Protein AF-V9FAQ2-F1 (afdb_monomer)

Nearest PDB structures (foldseek):
  6r10-assembly1_G  TM=3.932E-01  e=2.892E+00  Thermus thermophilus HB8
  7xi6-assembly1_A  TM=5.005E-01  e=9.873E+00  Saccharolobus solfataricus
  4m4w-assembly1_K  TM=3.035E-01  e=4.546E+00  Bacillus subtilis subsp. subtilis str. 168
  8gym-assembly1_2K  TM=2.200E-01  e=2.094E+00  Tetrahymena thermophila SB210

Foldseek 3Di:
DDVVCCPDPVSVVCVPDDDDDPVVVVVVVVVVVVVVVVVCVVPDDPDWDWDWDWDDDDPDIDIDIDTHDDDDPPDD

Organism: NCBI:txid1317065

Secondary structure (DSSP, 8-state):
--HHHHH-HHHHHHTTSPP--HHHHHHHHHHHHHHHHHHHHHH--S--EEEEEEEEETTEEEEEEEEE-PPP----

pLDDT: mean 92.05, std 10.3, range [38.59, 98.31]

Solvent-accessible surface area (backbone atoms only — not comparable to full-atom values): 4943 Å² total; per-residue (Å²): 131,59,68,68,56,66,68,32,66,66,55,48,56,55,72,74,51,82,90,73,53,73,68,58,50,55,53,51,51,59,51,51,49,53,54,50,52,52,54,48,63,71,69,54,66,98,72,69,47,78,47,77,51,75,46,77,56,92,94,45,80,45,73,48,79,41,85,44,69,86,76,79,85,77,72,135

Mean predicted aligned error: 6.16 Å

Structure (mmCIF, N/CA/C/O backbone):
data_AF-V9FAQ2-F1
#
_entry.id   AF-V9FAQ2-F1
#
loop_
_atom_site.group_PDB
_atom_site.id
_atom_site.type_symbol
_atom_site.label_atom_id
_atom_site.label_alt_id
_atom_site.label_comp_id
_atom_site.label_asym_id
_atom_site.label_entity_id
_atom_site.label_seq_id
_atom_site.pdbx_PDB_ins_code
_atom_site.Cartn_x
_atom_site.Cartn_y
_atom_site.Cartn_z
_atom_site.occupancy
_atom_site.B_iso_or_equiv
_atom_site.auth_seq_id
_atom_site.auth_comp_id
_atom_site.auth_asym_id
_atom_site.auth_atom_id
_atom_site.pdbx_PDB_model_num
ATOM 1 N N . MET A 1 1 ? 16.359 -7.568 -10.941 1.00 81.81 1 MET A N 1
ATOM 2 C CA . MET A 1 1 ? 15.007 -8.107 -10.731 1.00 81.81 1 MET A CA 1
ATOM 3 C C . MET A 1 1 ? 15.182 -9.411 -9.972 1.00 81.81 1 MET A C 1
ATOM 5 O O . MET A 1 1 ? 15.979 -10.219 -10.446 1.00 81.81 1 MET A O 1
ATOM 9 N N . PRO A 1 2 ? 14.594 -9.564 -8.777 1.00 91.75 2 PRO A N 1
ATOM 10 C CA . PRO A 1 2 ? 14.580 -10.834 -8.054 1.00 91.75 2 PRO A CA 1
ATOM 11 C C . PRO A 1 2 ? 13.965 -11.946 -8.914 1.00 91.75 2 PRO A C 1
ATOM 13 O O . PRO A 1 2 ? 13.136 -11.664 -9.780 1.00 91.75 2 PRO A O 1
ATOM 16 N N . ILE A 1 3 ? 14.368 -13.199 -8.694 1.00 92.94 3 ILE A 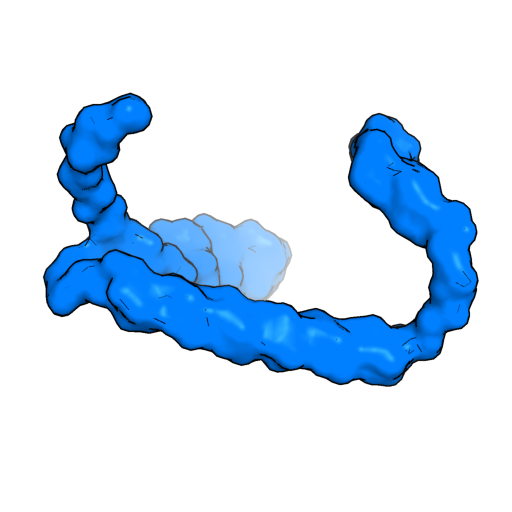N 1
ATOM 17 C CA . ILE A 1 3 ? 13.831 -14.342 -9.456 1.00 92.94 3 ILE A CA 1
ATOM 18 C C . ILE A 1 3 ? 12.337 -14.510 -9.154 1.00 92.94 3 ILE A C 1
ATOM 20 O O . ILE A 1 3 ? 11.542 -14.747 -10.057 1.00 92.94 3 ILE A O 1
ATOM 24 N N . GLU A 1 4 ? 11.943 -14.254 -7.910 1.00 94.56 4 GLU A N 1
ATOM 25 C CA . GLU A 1 4 ? 10.566 -14.319 -7.425 1.00 94.56 4 GLU A CA 1
ATOM 26 C C . GLU A 1 4 ? 9.640 -13.345 -8.171 1.00 94.56 4 GLU A C 1
ATOM 28 O O . GLU A 1 4 ? 8.474 -13.649 -8.418 1.00 94.56 4 GLU A O 1
ATOM 33 N N . GLU A 1 5 ? 10.157 -12.183 -8.579 1.00 92.62 5 GLU A N 1
ATOM 34 C CA . GLU A 1 5 ? 9.411 -11.202 -9.372 1.00 92.62 5 GLU A CA 1
ATOM 35 C C . GLU A 1 5 ? 9.209 -11.681 -10.821 1.00 92.62 5 GLU A C 1
ATOM 37 O O . GLU A 1 5 ? 8.146 -11.461 -11.399 1.00 92.62 5 GLU A O 1
ATOM 42 N N . VAL A 1 6 ? 10.198 -12.375 -11.398 1.00 90.44 6 VAL A N 1
ATOM 43 C CA . VAL A 1 6 ? 10.119 -12.959 -12.752 1.00 90.44 6 VAL A CA 1
ATOM 44 C C . VAL A 1 6 ? 9.159 -14.151 -12.795 1.00 90.44 6 VAL A C 1
ATOM 46 O O . VAL A 1 6 ? 8.500 -14.375 -13.818 1.00 90.44 6 VAL A O 1
ATOM 49 N N . ASP A 1 7 ? 9.089 -14.914 -11.702 1.00 94.81 7 ASP A N 1
ATOM 50 C CA . ASP A 1 7 ? 8.232 -16.093 -11.558 1.00 94.81 7 ASP A CA 1
ATOM 51 C C . 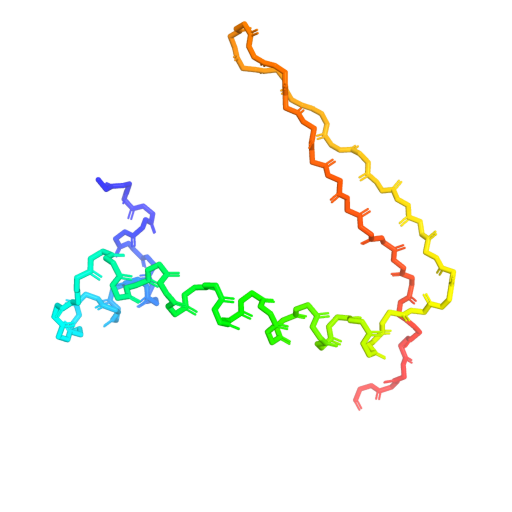ASP A 1 7 ? 6.781 -15.775 -11.203 1.00 94.81 7 ASP A C 1
ATOM 53 O O . ASP A 1 7 ? 5.889 -16.563 -11.525 1.00 94.81 7 ASP A O 1
ATOM 57 N N . ASN A 1 8 ? 6.518 -14.590 -10.649 1.00 94.75 8 ASN A N 1
ATOM 58 C CA . ASN A 1 8 ? 5.167 -14.117 -10.399 1.00 94.75 8 ASN A CA 1
ATOM 59 C C . ASN A 1 8 ? 4.380 -13.931 -11.715 1.00 94.75 8 ASN A C 1
ATOM 61 O O . ASN A 1 8 ? 4.745 -13.132 -12.583 1.00 94.75 8 ASN A O 1
ATOM 65 N N . GLU A 1 9 ? 3.262 -14.650 -11.855 1.00 95.31 9 GLU A N 1
ATOM 66 C CA . GLU A 1 9 ? 2.438 -14.634 -13.071 1.00 95.31 9 GLU A CA 1
ATOM 67 C C . GLU A 1 9 ? 1.882 -13.246 -13.405 1.00 95.31 9 GLU A C 1
ATOM 69 O O . GLU A 1 9 ? 1.841 -12.865 -14.577 1.00 95.31 9 GLU A O 1
ATOM 74 N N . VAL A 1 10 ? 1.499 -12.472 -12.385 1.00 93.69 10 VAL A N 1
ATOM 75 C CA . VAL A 1 10 ? 0.950 -11.123 -12.551 1.00 93.69 10 VAL A CA 1
ATOM 76 C C . VAL A 1 10 ? 2.031 -10.185 -13.077 1.00 93.69 10 VAL A C 1
ATOM 78 O O . VAL A 1 10 ? 1.821 -9.520 -14.093 1.00 93.69 10 VAL A O 1
ATOM 81 N N . THR A 1 11 ? 3.217 -10.185 -12.466 1.00 92.00 11 THR A N 1
ATOM 82 C CA . THR A 1 11 ? 4.344 -9.368 -12.936 1.00 92.00 11 THR A CA 1
ATOM 83 C C . THR A 1 11 ? 4.752 -9.744 -14.359 1.00 92.00 11 THR A C 1
ATOM 85 O O . THR A 1 11 ? 4.958 -8.880 -15.218 1.00 92.00 11 THR A O 1
ATOM 88 N N . ARG A 1 12 ? 4.784 -11.046 -14.666 1.00 91.88 12 ARG A N 1
ATOM 89 C CA . ARG A 1 12 ? 5.065 -11.537 -16.017 1.00 91.88 12 ARG A CA 1
ATOM 90 C C . ARG A 1 12 ? 4.012 -11.083 -17.025 1.00 91.88 12 ARG A C 1
ATOM 92 O O . ARG A 1 12 ? 4.371 -10.712 -18.143 1.00 91.88 12 ARG A O 1
ATOM 99 N N . ALA A 1 13 ? 2.733 -11.076 -16.662 1.00 93.69 13 ALA A N 1
ATOM 100 C CA . ALA A 1 13 ? 1.669 -10.572 -17.526 1.00 93.69 13 ALA A CA 1
ATOM 101 C C . ALA A 1 13 ? 1.817 -9.064 -17.793 1.00 93.69 13 ALA A C 1
ATOM 103 O O . ALA A 1 13 ? 1.679 -8.636 -18.942 1.00 93.69 13 ALA A O 1
ATOM 104 N N . MET A 1 14 ? 2.184 -8.278 -16.774 1.00 90.88 14 MET A N 1
ATOM 105 C CA . MET A 1 14 ? 2.437 -6.837 -16.903 1.00 90.88 14 MET A CA 1
ATOM 106 C C . MET A 1 14 ? 3.608 -6.518 -17.840 1.00 90.88 14 MET A C 1
ATOM 108 O O . MET A 1 14 ? 3.573 -5.498 -18.525 1.00 90.88 14 MET A O 1
ATOM 112 N N . SER A 1 15 ? 4.611 -7.399 -17.952 1.00 89.12 15 SER A N 1
ATOM 113 C CA . SER A 1 15 ? 5.747 -7.200 -18.873 1.00 89.12 15 SER A CA 1
ATOM 114 C C . SER A 1 15 ? 5.343 -7.066 -20.351 1.00 89.12 15 SER A C 1
ATOM 116 O O . SER A 1 15 ? 6.108 -6.542 -21.158 1.00 89.12 15 SER A O 1
ATOM 118 N N . ARG A 1 16 ? 4.138 -7.530 -20.712 1.00 91.19 16 ARG A N 1
ATOM 119 C CA . ARG A 1 16 ? 3.583 -7.465 -22.073 1.00 91.19 16 ARG A CA 1
ATOM 120 C C . ARG A 1 16 ? 2.812 -6.174 -22.355 1.00 91.19 16 ARG A C 1
ATOM 122 O O . ARG A 1 16 ? 2.342 -5.989 -23.475 1.00 91.19 16 ARG A O 1
ATOM 129 N N . TRP A 1 17 ? 2.613 -5.316 -21.357 1.00 91.94 17 TRP A N 1
ATOM 130 C CA . TRP A 1 17 ? 1.885 -4.062 -21.526 1.00 91.94 17 TRP A CA 1
ATOM 131 C C . TRP A 1 17 ? 2.712 -3.034 -22.292 1.00 91.94 17 TRP A C 1
ATOM 133 O O . TRP A 1 17 ? 3.943 -3.072 -22.311 1.00 91.94 17 TRP A O 1
ATOM 143 N N . ASN A 1 18 ? 2.021 -2.075 -22.907 1.00 95.88 18 ASN A N 1
ATOM 144 C CA . ASN A 1 18 ? 2.701 -0.942 -23.515 1.00 95.88 18 ASN A CA 1
ATOM 145 C C . ASN A 1 18 ? 3.476 -0.165 -22.439 1.00 95.88 18 ASN A C 1
ATOM 147 O O . ASN A 1 18 ? 2.935 0.078 -21.355 1.00 95.88 18 ASN A O 1
ATOM 151 N N . PRO A 1 19 ? 4.716 0.260 -22.730 1.00 93.50 19 PRO A N 1
ATOM 152 C CA . PRO A 1 19 ? 5.510 1.006 -21.771 1.00 93.50 19 PRO A CA 1
ATOM 153 C C . PRO A 1 19 ? 4.817 2.322 -21.408 1.00 93.50 19 PRO A C 1
ATOM 155 O O . PRO A 1 19 ? 4.307 3.045 -22.266 1.00 93.50 19 PRO A O 1
ATOM 158 N N . VAL A 1 20 ? 4.839 2.652 -20.119 1.00 94.88 20 VAL A N 1
ATOM 159 C CA . VAL A 1 20 ? 4.339 3.920 -19.578 1.00 94.88 20 VAL A CA 1
ATOM 160 C C . VAL A 1 20 ? 5.479 4.698 -18.935 1.00 94.88 20 VAL A C 1
ATOM 162 O O . VAL A 1 20 ? 6.446 4.124 -18.435 1.00 94.88 20 VAL A O 1
ATOM 165 N N . SER A 1 21 ? 5.377 6.028 -18.927 1.00 97.00 21 SER A N 1
ATOM 166 C CA . SER A 1 21 ? 6.362 6.847 -18.218 1.00 97.00 21 SER A CA 1
ATOM 167 C C . SER A 1 21 ? 6.236 6.657 -16.704 1.00 97.00 21 SER A C 1
ATOM 169 O O . SER A 1 21 ? 5.132 6.487 -16.180 1.00 97.00 21 SER A O 1
ATOM 171 N N . SER A 1 22 ? 7.348 6.781 -15.977 1.00 96.62 22 SER A N 1
ATOM 172 C CA . SER A 1 22 ? 7.344 6.750 -14.507 1.00 96.62 22 SER A CA 1
ATOM 173 C C . SER A 1 22 ? 6.442 7.834 -13.903 1.00 96.62 22 SER A C 1
ATOM 175 O O . SER A 1 22 ? 5.805 7.611 -12.876 1.00 96.62 22 SER A O 1
ATOM 177 N N . LYS A 1 23 ? 6.329 8.994 -14.565 1.00 98.00 23 LYS A N 1
ATOM 178 C CA . LYS A 1 23 ? 5.415 10.078 -14.181 1.00 98.00 23 LYS A CA 1
ATOM 179 C C . LYS A 1 23 ? 3.952 9.647 -14.296 1.00 98.00 23 LYS A C 1
ATOM 181 O O . LYS A 1 23 ? 3.167 9.904 -13.388 1.00 98.00 23 LYS A O 1
ATOM 186 N N . THR A 1 24 ? 3.596 8.998 -15.402 1.00 97.25 24 THR A N 1
ATOM 187 C 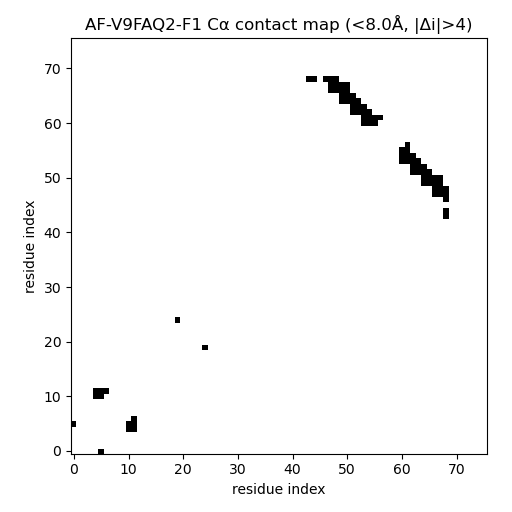CA . THR A 1 24 ? 2.246 8.473 -15.631 1.00 97.25 24 THR A CA 1
ATOM 188 C C . THR A 1 24 ? 1.912 7.386 -14.615 1.00 97.25 24 THR A C 1
ATOM 190 O O . THR A 1 24 ? 0.848 7.445 -14.008 1.00 97.25 24 THR A O 1
ATOM 193 N N . LEU A 1 25 ? 2.834 6.448 -14.376 1.00 95.75 25 LEU A N 1
ATOM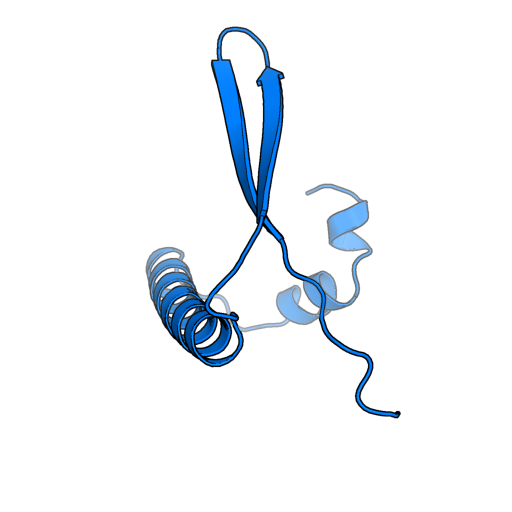 194 C CA . LEU A 1 25 ? 2.648 5.375 -13.400 1.00 95.75 25 LEU A CA 1
ATOM 195 C C . LEU A 1 25 ? 2.398 5.928 -11.990 1.00 95.75 25 LEU A C 1
ATOM 197 O O . LEU A 1 25 ? 1.388 5.597 -11.382 1.00 95.75 25 LEU A O 1
ATOM 201 N N . LYS A 1 26 ? 3.249 6.845 -11.510 1.00 97.75 26 LYS A N 1
ATOM 202 C CA . LYS A 1 26 ? 3.078 7.491 -10.196 1.00 97.75 26 LYS A CA 1
ATOM 203 C C . LYS A 1 26 ? 1.740 8.216 -10.064 1.00 97.75 26 LYS A C 1
ATOM 205 O O . LYS A 1 26 ? 1.114 8.150 -9.014 1.00 97.75 26 LYS A O 1
ATOM 210 N N . LYS A 1 27 ? 1.286 8.885 -11.131 1.00 98.06 27 LYS A N 1
ATOM 211 C CA . LYS A 1 27 ? -0.028 9.538 -11.144 1.00 98.06 27 LYS A CA 1
ATOM 212 C C . LYS A 1 27 ? -1.152 8.522 -10.936 1.00 98.06 27 LYS A C 1
ATOM 214 O O . LYS A 1 27 ? -2.049 8.790 -10.149 1.00 98.06 27 LYS A O 1
ATOM 219 N N . TYR A 1 28 ? -1.115 7.387 -11.632 1.00 97.25 28 TYR A N 1
ATOM 220 C CA . TYR A 1 28 ? -2.138 6.354 -11.467 1.00 97.25 28 TYR A CA 1
ATOM 221 C C . TYR A 1 28 ? -2.064 5.664 -10.106 1.00 97.25 28 TYR A C 1
ATOM 223 O O . TYR A 1 28 ? -3.111 5.423 -9.523 1.00 97.25 28 TYR A O 1
ATOM 231 N N . MET A 1 29 ? -0.868 5.422 -9.562 1.00 97.88 29 MET A N 1
ATOM 232 C CA . MET A 1 29 ? -0.720 4.878 -8.206 1.00 97.88 29 MET A CA 1
ATOM 233 C C . MET A 1 29 ? -1.390 5.775 -7.159 1.00 97.88 29 MET A C 1
ATOM 235 O O . MET A 1 29 ? -2.144 5.265 -6.345 1.00 97.88 29 MET A O 1
ATOM 239 N N . ALA A 1 30 ? -1.211 7.098 -7.242 1.00 98.06 30 ALA A N 1
ATOM 240 C CA . ALA A 1 30 ? -1.870 8.044 -6.336 1.00 98.06 30 ALA A CA 1
ATOM 241 C C . ALA A 1 30 ? -3.400 8.111 -6.522 1.00 98.06 30 ALA A C 1
ATOM 243 O O . ALA A 1 30 ? -4.130 8.469 -5.603 1.00 98.06 30 ALA A O 1
ATOM 244 N N . LEU A 1 31 ? -3.908 7.808 -7.722 1.00 98.31 31 LEU A N 1
ATOM 245 C CA . LEU A 1 31 ? -5.353 7.688 -7.937 1.00 98.31 31 LEU A CA 1
ATOM 246 C C . LEU A 1 31 ? -5.887 6.407 -7.294 1.00 98.31 31 LEU A C 1
ATOM 248 O O . LEU A 1 31 ? -6.875 6.474 -6.580 1.00 98.31 31 LEU A O 1
ATOM 252 N N . VAL A 1 32 ? -5.210 5.274 -7.504 1.00 98.06 32 VAL A N 1
ATOM 253 C CA . VAL A 1 32 ? -5.575 3.993 -6.882 1.00 98.06 32 VAL A CA 1
ATOM 254 C C . VAL A 1 32 ? -5.518 4.088 -5.359 1.00 98.06 32 VAL A C 1
ATOM 256 O O . VAL A 1 32 ? -6.444 3.630 -4.708 1.00 98.06 32 VAL A O 1
ATOM 259 N N . GLU A 1 33 ? -4.485 4.723 -4.802 1.00 98.19 33 GLU A N 1
ATOM 260 C CA . GLU A 1 33 ? -4.356 4.990 -3.363 1.00 98.19 33 GLU A CA 1
ATOM 261 C C . GLU A 1 33 ? -5.616 5.658 -2.806 1.00 98.19 33 GLU A C 1
ATOM 263 O O . GLU A 1 33 ? -6.223 5.127 -1.886 1.00 98.19 33 GLU A O 1
ATOM 268 N N . ARG A 1 34 ? -6.078 6.749 -3.427 1.00 98.19 34 ARG A N 1
ATOM 269 C CA . ARG A 1 34 ? -7.279 7.473 -2.985 1.00 98.19 34 ARG A CA 1
ATOM 270 C C . ARG A 1 34 ? -8.559 6.642 -3.060 1.00 98.19 34 ARG A C 1
ATOM 272 O O . ARG A 1 34 ? -9.411 6.768 -2.188 1.00 98.19 34 ARG A O 1
ATOM 279 N N . GLU A 1 35 ? -8.719 5.840 -4.110 1.00 98.19 35 GLU A N 1
ATOM 280 C CA . GLU A 1 35 ? -9.888 4.961 -4.248 1.00 98.19 35 GLU A CA 1
ATOM 281 C C . GLU A 1 35 ? -9.862 3.849 -3.190 1.00 98.19 35 GLU A C 1
ATOM 283 O O . GLU A 1 35 ? -10.888 3.531 -2.593 1.00 98.19 35 GLU A O 1
ATOM 288 N N . VAL A 1 36 ? -8.679 3.295 -2.908 1.00 97.25 36 VAL A N 1
ATOM 289 C CA . VAL A 1 36 ? -8.488 2.288 -1.858 1.00 97.25 36 VAL A CA 1
ATOM 290 C C . VAL A 1 36 ? -8.726 2.890 -0.472 1.00 97.25 36 VAL A C 1
ATOM 292 O O . VAL A 1 36 ? -9.417 2.276 0.331 1.00 97.25 36 VAL A O 1
ATOM 295 N N . GLU A 1 37 ? -8.225 4.095 -0.190 1.00 97.00 37 GLU A N 1
ATOM 296 C CA . GLU A 1 37 ? -8.499 4.812 1.063 1.00 97.00 37 GLU A CA 1
ATOM 297 C C . GLU A 1 37 ? -9.997 5.051 1.270 1.00 97.00 37 GLU A C 1
ATOM 299 O O . GLU A 1 37 ? -10.501 4.848 2.372 1.00 97.00 37 GLU A O 1
ATOM 304 N N . ALA A 1 38 ? -10.715 5.452 0.216 1.00 97.38 38 ALA A N 1
ATOM 305 C CA . ALA A 1 38 ? -12.157 5.661 0.280 1.00 97.38 38 ALA A CA 1
ATOM 306 C C . ALA A 1 38 ? -12.910 4.357 0.580 1.00 97.38 38 ALA A C 1
ATOM 308 O O . ALA A 1 38 ? -13.767 4.346 1.459 1.00 97.38 38 ALA A O 1
ATOM 309 N N . ALA A 1 39 ? -12.551 3.260 -0.096 1.00 96.38 39 ALA A N 1
ATOM 310 C CA . ALA A 1 39 ? -13.146 1.948 0.150 1.00 96.38 39 ALA A CA 1
ATOM 311 C C . ALA A 1 39 ? -12.866 1.451 1.578 1.00 96.38 39 ALA A C 1
ATOM 313 O O . ALA A 1 39 ? -13.772 0.996 2.269 1.00 96.38 39 ALA A O 1
ATOM 314 N N . ILE A 1 40 ? -11.626 1.608 2.054 1.00 93.56 40 ILE A N 1
ATOM 315 C CA . ILE A 1 40 ? -11.248 1.261 3.427 1.00 93.56 40 ILE A CA 1
ATOM 316 C C . ILE A 1 40 ? -12.046 2.097 4.434 1.00 93.56 40 ILE A C 1
ATOM 318 O O . ILE A 1 40 ? -12.507 1.557 5.431 1.00 93.56 40 ILE A O 1
ATOM 322 N N . ALA A 1 41 ? -12.226 3.399 4.199 1.00 93.00 41 ALA A N 1
ATOM 323 C CA . ALA A 1 41 ? -12.984 4.268 5.099 1.00 93.00 41 ALA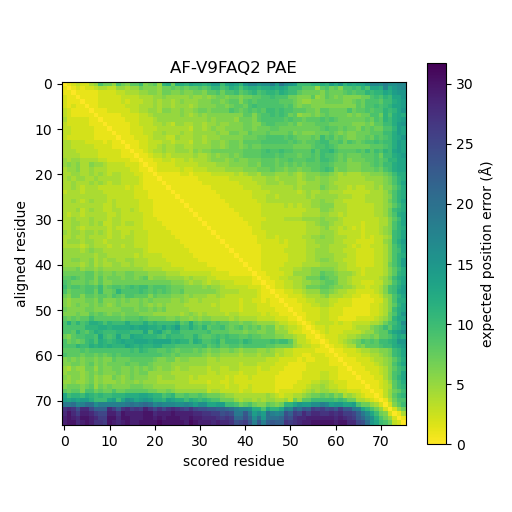 A CA 1
ATOM 324 C C . ALA A 1 41 ? -14.481 3.917 5.163 1.00 93.00 41 ALA A C 1
ATOM 326 O O . ALA A 1 41 ? -15.108 4.155 6.191 1.00 93.00 41 ALA A O 1
ATOM 327 N N . GLU A 1 42 ? -15.045 3.368 4.085 1.00 94.12 42 GLU A N 1
ATOM 328 C CA . GLU A 1 42 ? -16.427 2.876 4.049 1.00 94.12 42 GLU A CA 1
ATOM 329 C C . GLU A 1 42 ? -16.594 1.557 4.823 1.00 94.12 42 GLU A C 1
ATOM 331 O O . GLU A 1 42 ? -17.613 1.358 5.481 1.00 94.12 42 GLU A O 1
ATOM 336 N N . GLU A 1 43 ? -15.591 0.676 4.778 1.00 91.12 43 GLU A N 1
ATOM 337 C CA . GLU A 1 43 ? -15.602 -0.623 5.468 1.00 91.12 43 GLU A CA 1
ATOM 338 C C . GLU A 1 43 ? -15.216 -0.525 6.954 1.00 91.12 43 GLU A C 1
ATOM 340 O O . GLU A 1 43 ? -15.664 -1.324 7.779 1.00 91.12 43 GLU A O 1
ATOM 345 N N . MET A 1 44 ? -14.367 0.440 7.316 1.00 91.69 44 MET A N 1
ATOM 346 C CA . MET A 1 44 ? -13.748 0.489 8.637 1.00 91.69 44 MET A CA 1
ATOM 347 C C . MET A 1 44 ? -14.769 0.784 9.750 1.00 91.69 44 MET A C 1
ATOM 349 O O . MET A 1 44 ? -15.482 1.789 9.689 1.00 91.69 44 MET A O 1
ATOM 353 N N . PRO A 1 45 ? -14.812 -0.033 10.819 1.00 91.88 45 PRO A N 1
ATOM 354 C CA . PRO A 1 45 ? -15.706 0.209 11.943 1.00 91.88 45 PRO A CA 1
ATOM 355 C C . PRO A 1 45 ? -15.248 1.406 12.787 1.00 91.88 45 PRO A C 1
ATOM 357 O O . PRO A 1 45 ? -14.081 1.794 12.779 1.00 91.88 45 PRO A O 1
ATOM 360 N N . GLU A 1 46 ? -16.155 1.948 13.606 1.00 90.62 46 GLU A N 1
ATOM 361 C CA . GLU A 1 46 ? -15.845 3.066 14.515 1.00 90.62 46 GLU A CA 1
ATOM 362 C C . GLU A 1 46 ? -14.744 2.731 15.537 1.00 90.62 46 GLU A C 1
ATOM 364 O O . GLU A 1 46 ? -14.034 3.618 16.008 1.00 90.62 46 GLU A O 1
ATOM 369 N N . SER A 1 47 ? -14.614 1.452 15.907 1.00 92.12 47 SER A N 1
ATOM 370 C CA . SER A 1 47 ? -13.613 0.968 16.859 1.00 92.12 47 SER A CA 1
ATOM 371 C C . SER A 1 47 ? -12.614 0.047 16.174 1.00 92.12 47 SER A C 1
ATOM 373 O O . SER A 1 47 ? -12.966 -1.039 15.719 1.00 92.12 47 SER A O 1
ATOM 375 N N . ILE A 1 48 ? -11.350 0.468 16.174 1.00 95.12 48 ILE A N 1
ATOM 376 C CA . ILE A 1 48 ? -10.218 -0.283 15.630 1.00 95.12 48 ILE A CA 1
ATOM 377 C C . ILE A 1 48 ? -9.124 -0.453 16.688 1.00 95.12 48 ILE A C 1
ATOM 379 O O . ILE A 1 48 ? -8.973 0.363 17.599 1.00 95.12 48 ILE A O 1
ATOM 383 N N . GLY A 1 49 ? -8.322 -1.499 16.541 1.00 95.75 49 GLY A N 1
ATOM 384 C CA . GLY A 1 49 ? -6.991 -1.582 17.127 1.00 95.75 49 GLY A CA 1
ATOM 385 C C . GLY A 1 49 ? -5.942 -0.961 16.202 1.00 95.75 49 GLY A C 1
ATOM 386 O O . GLY A 1 49 ? -6.148 -0.838 14.994 1.00 95.75 49 GLY A O 1
ATOM 387 N N . VAL A 1 50 ? -4.791 -0.598 16.769 1.00 96.62 50 VAL A N 1
ATOM 388 C CA . VAL A 1 50 ? -3.619 -0.138 16.012 1.00 96.62 50 VAL A CA 1
ATOM 389 C C . VAL A 1 50 ? -2.433 -1.032 16.353 1.00 96.62 50 VAL A C 1
ATOM 391 O O . VAL A 1 50 ? -2.042 -1.126 17.517 1.00 96.62 50 VAL A O 1
ATOM 394 N N . MET A 1 51 ? -1.870 -1.692 15.343 1.00 97.38 51 MET A N 1
ATOM 395 C CA . MET A 1 51 ? -0.676 -2.524 15.470 1.00 97.38 51 MET A CA 1
ATOM 396 C C . MET A 1 51 ? 0.545 -1.771 14.944 1.00 97.38 51 MET A C 1
ATOM 398 O O . MET A 1 51 ? 0.501 -1.176 13.867 1.00 97.38 51 MET A O 1
ATOM 402 N N . PHE A 1 52 ? 1.638 -1.838 15.699 1.00 97.06 52 PHE A N 1
ATOM 403 C CA . PHE A 1 52 ? 2.935 -1.294 15.317 1.00 97.06 52 PHE A CA 1
ATOM 404 C C . PHE A 1 52 ? 3.880 -2.454 15.007 1.00 97.06 52 PHE A C 1
ATOM 406 O O . PHE A 1 52 ? 4.016 -3.360 15.826 1.00 97.06 52 PHE A O 1
ATOM 413 N N . ASP A 1 53 ? 4.511 -2.421 13.838 1.00 96.31 53 ASP A N 1
ATOM 414 C CA . ASP A 1 53 ? 5.573 -3.351 13.448 1.00 96.31 53 ASP A CA 1
ATOM 415 C C . ASP A 1 53 ? 6.855 -2.556 13.249 1.00 96.31 53 ASP A C 1
ATOM 417 O O . ASP A 1 53 ? 6.971 -1.772 12.302 1.00 96.31 53 ASP A O 1
ATOM 421 N N . ASP A 1 54 ? 7.800 -2.697 14.169 1.00 95.56 54 ASP A N 1
ATOM 422 C CA . ASP A 1 54 ? 9.032 -1.940 14.129 1.00 95.56 54 ASP A CA 1
ATOM 423 C C . ASP A 1 54 ? 10.222 -2.752 13.627 1.00 95.56 54 ASP A C 1
ATOM 425 O O . ASP A 1 54 ? 10.462 -3.902 13.992 1.00 95.56 54 ASP A O 1
ATOM 429 N N . ARG A 1 55 ? 11.017 -2.113 12.768 1.00 94.50 55 ARG A N 1
ATOM 430 C CA . ARG A 1 55 ? 12.209 -2.717 12.185 1.00 94.50 55 ARG A CA 1
ATOM 431 C C . ARG A 1 55 ? 13.338 -1.709 12.071 1.00 94.50 55 ARG A C 1
ATOM 433 O O . ARG A 1 55 ? 13.233 -0.693 11.388 1.00 94.50 55 ARG A O 1
ATOM 440 N N . SER A 1 56 ? 14.485 -2.065 12.634 1.00 94.94 56 SER A N 1
ATOM 441 C CA . SER A 1 56 ? 15.751 -1.373 12.380 1.00 94.94 56 SER A CA 1
ATOM 442 C C . SER A 1 56 ? 16.451 -1.953 11.150 1.00 94.94 56 SER A C 1
ATOM 444 O O . SER A 1 56 ? 16.587 -3.172 11.020 1.00 94.94 56 SER A O 1
ATOM 446 N N . ALA A 1 57 ? 16.954 -1.092 10.267 1.00 93.56 57 ALA A N 1
ATOM 447 C CA . ALA A 1 57 ? 17.869 -1.474 9.194 1.00 93.56 57 ALA A CA 1
ATOM 448 C C . ALA A 1 57 ? 19.039 -0.483 9.121 1.00 93.56 57 ALA A C 1
ATOM 450 O O . ALA A 1 57 ? 18.890 0.665 8.697 1.00 93.56 57 ALA A O 1
ATOM 451 N N . GLY A 1 58 ? 20.221 -0.933 9.553 1.00 93.19 58 GLY A N 1
ATOM 452 C CA . GLY A 1 58 ? 21.396 -0.073 9.684 1.00 93.19 58 GLY A CA 1
ATOM 453 C C . GLY A 1 58 ? 21.175 1.010 10.742 1.00 93.19 58 GLY A C 1
ATOM 454 O O . GLY A 1 58 ? 20.878 0.698 11.891 1.00 93.19 58 GLY A O 1
ATOM 455 N N . SER A 1 59 ? 21.317 2.276 10.347 1.00 94.69 59 SER A N 1
ATOM 456 C CA . SER A 1 59 ? 21.077 3.445 11.204 1.00 94.69 59 SER A CA 1
ATOM 457 C C . SER A 1 59 ? 19.649 3.996 11.118 1.00 94.69 59 SER A C 1
ATOM 459 O O . SER A 1 59 ? 19.360 5.025 11.728 1.00 94.69 59 SER A O 1
ATOM 461 N N . THR A 1 60 ? 18.760 3.356 10.353 1.00 96.06 60 THR A N 1
ATOM 462 C CA . THR A 1 60 ? 17.379 3.814 10.167 1.00 96.06 60 THR A CA 1
ATOM 463 C C . THR A 1 60 ? 16.403 2.910 10.909 1.00 96.06 60 THR A C 1
ATOM 465 O O . THR A 1 60 ? 16.479 1.685 10.808 1.00 96.06 60 THR A O 1
ATOM 468 N N . TYR A 1 61 ? 15.472 3.532 11.630 1.00 95.19 61 TYR A N 1
ATOM 469 C CA . TYR A 1 61 ? 14.363 2.869 12.305 1.00 95.19 61 TYR A CA 1
ATOM 470 C C . TYR A 1 61 ? 13.076 3.096 11.512 1.00 95.19 61 TYR A C 1
ATOM 472 O O . TYR A 1 61 ? 12.746 4.236 11.186 1.00 95.19 61 TYR A O 1
ATOM 480 N N . TYR A 1 62 ? 12.379 2.014 11.186 1.00 96.12 62 TYR A N 1
ATOM 481 C CA . TYR A 1 62 ? 11.114 2.017 10.461 1.00 96.12 62 TYR A CA 1
ATOM 482 C C . TYR A 1 62 ? 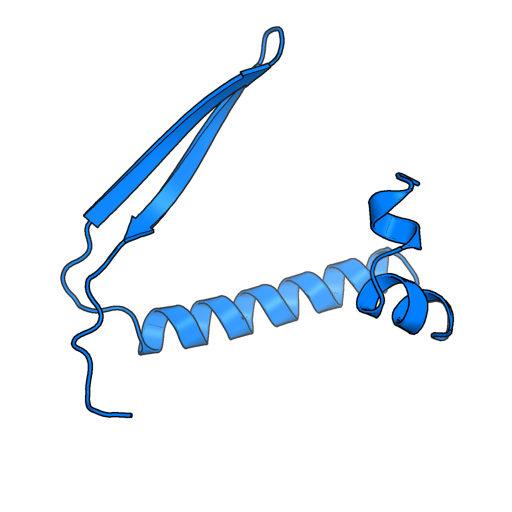10.014 1.502 11.382 1.00 96.12 62 TYR A C 1
ATOM 484 O O . TYR A 1 62 ? 10.238 0.560 12.138 1.00 96.12 62 TYR A O 1
ATOM 492 N N . VAL A 1 63 ? 8.826 2.096 11.289 1.00 96.88 63 VAL A N 1
ATOM 493 C CA . VAL A 1 63 ? 7.629 1.631 11.994 1.00 96.88 63 VAL A CA 1
ATOM 494 C C . VAL A 1 63 ? 6.493 1.543 10.986 1.00 96.88 63 VAL A C 1
ATOM 496 O O . VAL A 1 63 ? 6.111 2.552 10.394 1.00 96.88 63 VAL A O 1
ATOM 499 N N . GLY A 1 64 ? 5.979 0.336 10.776 1.00 96.44 64 GLY A N 1
ATOM 500 C CA . GLY A 1 64 ? 4.705 0.096 10.113 1.00 96.44 64 GLY A CA 1
ATOM 501 C C . GLY A 1 64 ? 3.564 0.299 11.104 1.00 96.44 64 GLY A C 1
ATOM 502 O O . GLY A 1 64 ? 3.654 -0.141 12.249 1.00 96.44 64 GLY A O 1
ATOM 503 N N . ILE A 1 65 ? 2.504 0.978 10.673 1.00 96.75 65 ILE A N 1
ATOM 504 C CA . ILE A 1 65 ? 1.297 1.216 11.470 1.00 96.75 65 ILE A CA 1
ATOM 505 C C . ILE A 1 65 ? 0.127 0.608 10.707 1.00 96.75 65 ILE A C 1
ATOM 507 O O . ILE A 1 65 ? -0.085 0.944 9.542 1.00 96.75 65 ILE A O 1
ATOM 511 N N . TYR A 1 66 ? -0.632 -0.263 11.365 1.00 95.00 66 TYR A N 1
ATOM 512 C CA . TYR A 1 66 ? -1.761 -0.968 10.766 1.00 95.00 66 TYR A CA 1
ATOM 513 C C . TYR A 1 66 ? -3.017 -0.758 11.605 1.00 95.00 66 TYR A C 1
ATOM 515 O O . TYR A 1 66 ? -2.994 -0.974 12.817 1.00 95.00 66 TYR A O 1
ATOM 523 N N . ALA A 1 67 ? -4.118 -0.377 10.958 1.00 94.56 67 ALA A N 1
ATOM 524 C CA . ALA A 1 67 ? -5.445 -0.502 11.548 1.00 94.56 67 ALA A CA 1
ATOM 525 C C . ALA A 1 67 ? -5.855 -1.981 11.520 1.00 94.56 67 ALA A C 1
ATOM 527 O O . ALA A 1 67 ? -5.734 -2.635 10.486 1.00 94.56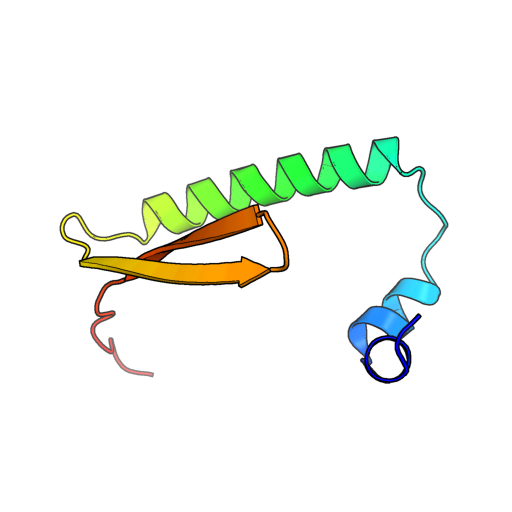 67 ALA A O 1
ATOM 528 N N . VAL A 1 68 ? -6.318 -2.511 12.650 1.00 94.62 68 VAL A N 1
ATOM 529 C CA . VAL A 1 68 ? -6.781 -3.898 12.777 1.00 94.62 68 VAL A CA 1
ATOM 530 C C . VAL A 1 68 ? -8.164 -3.914 13.404 1.00 94.62 68 VAL A C 1
ATOM 532 O O . VAL A 1 68 ? -8.411 -3.242 14.401 1.00 94.62 68 VAL A O 1
ATOM 535 N N . TYR A 1 69 ? -9.081 -4.674 12.829 1.00 92.06 69 TYR A N 1
ATOM 536 C CA . TYR A 1 69 ? -10.431 -4.827 13.352 1.00 92.06 69 TYR A CA 1
ATOM 537 C C . TYR A 1 69 ? -10.937 -6.234 13.067 1.00 92.06 69 TYR A C 1
ATOM 539 O O . TYR A 1 69 ? -10.439 -6.921 12.176 1.00 92.06 69 TYR A O 1
ATOM 547 N N . MET A 1 70 ? -11.892 -6.677 13.879 1.00 88.44 70 MET A N 1
ATOM 548 C CA . MET A 1 70 ? -12.577 -7.938 13.641 1.00 88.44 70 MET A CA 1
ATOM 549 C C . MET A 1 70 ? -13.638 -7.696 12.576 1.00 88.44 70 MET A C 1
ATOM 551 O O . MET A 1 70 ? -14.443 -6.776 12.707 1.00 88.44 70 MET A O 1
ATOM 555 N N . VAL A 1 71 ? -13.628 -8.522 11.539 1.00 83.44 71 VAL A N 1
ATOM 556 C CA . VAL A 1 71 ? -14.750 -8.633 10.614 1.00 83.44 71 VAL A CA 1
ATOM 557 C C . VAL A 1 71 ? -15.608 -9.764 11.156 1.00 83.44 71 VAL A C 1
ATOM 559 O O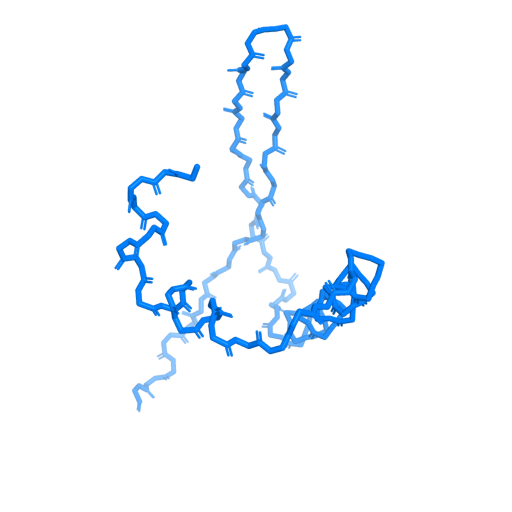 . VAL A 1 71 ? -15.126 -10.889 11.287 1.00 83.44 71 VAL A O 1
ATOM 562 N N . ASP A 1 72 ? -16.843 -9.461 11.549 1.00 78.31 72 ASP A N 1
ATOM 563 C CA . ASP A 1 72 ? -17.799 -10.512 11.882 1.00 78.31 72 ASP A CA 1
ATOM 564 C C . ASP A 1 72 ? -18.034 -11.332 10.608 1.00 78.31 72 ASP A C 1
ATOM 566 O O . ASP A 1 72 ? -18.395 -10.765 9.575 1.00 78.31 72 ASP A O 1
ATOM 570 N N . ASP A 1 73 ? -17.818 -12.651 10.665 1.00 64.69 73 ASP A N 1
ATOM 571 C CA . ASP A 1 73 ? -18.133 -13.564 9.563 1.00 64.69 73 ASP A CA 1
ATOM 572 C C . ASP A 1 73 ? -19.653 -13.537 9.306 1.00 64.69 73 ASP A C 1
ATOM 574 O O . ASP A 1 73 ? -20.419 -14.376 9.792 1.00 64.69 73 ASP A O 1
ATOM 578 N N . LEU A 1 74 ? -20.127 -12.565 8.527 1.00 56.88 74 LEU A N 1
ATOM 579 C CA . LEU A 1 74 ? -21.416 -12.647 7.861 1.00 56.88 74 LEU A CA 1
ATOM 580 C C . LEU A 1 74 ? -21.266 -13.705 6.768 1.00 56.88 74 LEU A C 1
ATOM 582 O O . LEU A 1 74 ? -20.802 -13.406 5.678 1.00 56.88 74 LEU A O 1
ATOM 586 N N . ALA A 1 75 ? -21.589 -14.945 7.146 1.00 48.53 75 ALA A N 1
ATOM 587 C CA . ALA A 1 75 ? -21.892 -16.112 6.319 1.00 48.53 75 ALA A CA 1
ATOM 588 C C . ALA A 1 75 ? -21.521 -16.011 4.821 1.00 48.53 75 ALA A C 1
ATOM 590 O O . ALA A 1 75 ? -22.171 -15.276 4.086 1.00 48.53 75 ALA A O 1
ATOM 591 N N . GLN A 1 76 ? -20.529 -16.828 4.432 1.00 38.59 76 GLN A N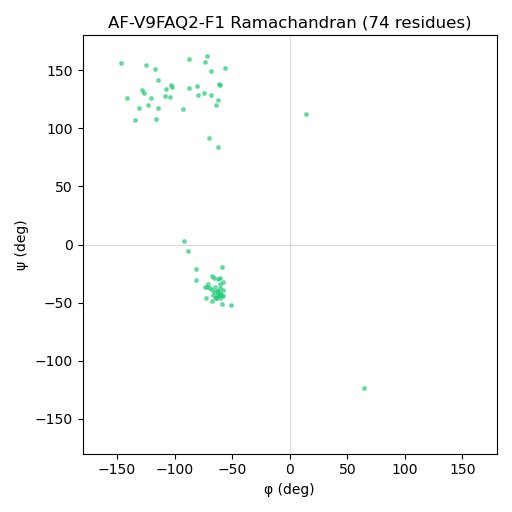 1
ATOM 592 C CA . GLN A 1 76 ? -20.196 -17.335 3.081 1.00 38.59 76 GLN A CA 1
ATOM 593 C C . GLN A 1 76 ? -21.015 -16.824 1.887 1.00 38.59 76 GLN A C 1
ATOM 595 O O . GLN A 1 76 ? -22.240 -17.086 1.848 1.00 38.59 76 GLN A O 1
#

Radius of gyration: 17.98 Å; Cα contacts (8 Å, |Δi|>4): 41; chains: 1; bounding box: 43×27×41 Å

Sequence (76 aa):
MPIEEVDNEVTRAMSRWNPVSSKTLKKYMALVEREVEAAIAEEMPESIGVMFDDRSAGSTYYVGIYAVYMVDDLAQ